Protein AF-A0A917RUY4-F1 (afdb_monomer_lite)

Structure (mmCIF, N/CA/C/O backbone):
data_AF-A0A917RUY4-F1
#
_entry.id   AF-A0A917RUY4-F1
#
loop_
_atom_site.group_PDB
_atom_site.id
_atom_site.type_symbol
_atom_site.label_atom_id
_atom_site.label_alt_id
_atom_site.label_comp_id
_atom_site.label_asym_id
_atom_site.label_entity_id
_atom_site.label_seq_id
_atom_site.pdbx_PDB_ins_code
_atom_site.Cartn_x
_atom_site.Cartn_y
_atom_site.Cartn_z
_atom_site.occupancy
_atom_site.B_iso_or_equiv
_atom_site.auth_seq_id
_atom_site.auth_comp_id
_atom_site.auth_asym_id
_atom_site.auth_atom_id
_atom_site.pdbx_PDB_model_num
ATOM 1 N N . MET A 1 1 ? -3.616 -0.732 25.790 1.00 79.75 1 MET A N 1
ATOM 2 C CA . MET A 1 1 ? -3.659 0.463 24.918 1.00 79.75 1 MET A CA 1
ATOM 3 C C . MET A 1 1 ? -4.997 1.151 25.136 1.00 79.75 1 MET A C 1
ATOM 5 O O . MET A 1 1 ? -5.949 0.438 25.418 1.00 79.75 1 MET A O 1
ATOM 9 N N . SER A 1 2 ? -5.080 2.483 25.081 1.00 95.38 2 SER A N 1
ATOM 10 C CA . SER A 1 2 ? -6.383 3.164 25.143 1.00 95.38 2 SER A CA 1
ATOM 11 C C . SER A 1 2 ? -7.089 3.094 23.789 1.00 95.38 2 SER A C 1
ATOM 13 O O . SER A 1 2 ? -6.429 3.056 22.749 1.00 95.38 2 SER A O 1
ATOM 15 N N . GLU A 1 3 ? -8.422 3.106 23.792 1.00 94.44 3 GLU A N 1
ATOM 16 C CA . GLU A 1 3 ? -9.211 3.136 22.553 1.00 94.44 3 GLU A CA 1
ATOM 17 C C . GLU A 1 3 ? -8.890 4.369 21.701 1.00 94.44 3 GLU A C 1
ATOM 19 O O . GLU A 1 3 ? -8.743 4.257 20.489 1.00 94.44 3 GLU A O 1
ATOM 24 N N . GLU A 1 4 ? -8.705 5.534 22.325 1.00 95.56 4 GLU A N 1
ATOM 25 C CA . GLU A 1 4 ? -8.353 6.775 21.625 1.00 95.56 4 GLU A CA 1
ATOM 26 C C . GLU A 1 4 ? -7.009 6.663 20.891 1.00 95.56 4 GLU A C 1
ATOM 28 O O . GLU A 1 4 ? -6.911 7.002 19.712 1.00 95.56 4 GLU A O 1
ATOM 33 N N . ALA A 1 5 ? -5.983 6.109 21.549 1.00 96.00 5 ALA A N 1
ATOM 34 C CA . ALA A 1 5 ? -4.687 5.882 20.915 1.00 96.00 5 ALA A CA 1
ATOM 35 C C . ALA A 1 5 ? -4.791 4.860 19.772 1.00 96.00 5 ALA A C 1
ATOM 37 O O . ALA A 1 5 ? -4.184 5.046 18.718 1.00 96.00 5 ALA A O 1
ATOM 38 N N . ALA A 1 6 ? -5.589 3.804 19.957 1.00 96.12 6 ALA A N 1
ATOM 39 C CA . ALA A 1 6 ? -5.822 2.793 18.932 1.00 96.12 6 ALA A CA 1
ATOM 40 C C . ALA A 1 6 ? -6.519 3.375 17.696 1.00 96.12 6 ALA A C 1
ATOM 42 O O . ALA A 1 6 ? -6.073 3.128 16.577 1.00 96.12 6 ALA A O 1
ATOM 43 N N . ARG A 1 7 ? -7.560 4.196 17.889 1.00 95.19 7 ARG A N 1
ATOM 44 C CA . ARG A 1 7 ? -8.271 4.895 16.808 1.00 95.19 7 ARG A CA 1
ATOM 45 C C . ARG A 1 7 ? -7.361 5.892 16.089 1.00 95.19 7 ARG A C 1
ATOM 47 O O . ARG A 1 7 ? -7.297 5.877 14.867 1.00 95.19 7 ARG A O 1
ATOM 54 N N . GLY A 1 8 ? -6.565 6.677 16.818 1.00 96.94 8 GLY A N 1
ATOM 55 C CA . GLY A 1 8 ? -5.612 7.610 16.203 1.00 96.94 8 GLY A CA 1
ATOM 56 C C . GLY A 1 8 ? -4.532 6.923 15.351 1.00 96.94 8 GLY A C 1
ATOM 57 O O . GLY A 1 8 ? -4.143 7.428 14.288 1.00 96.94 8 GLY A O 1
ATOM 58 N N . LEU A 1 9 ? -4.059 5.748 15.782 1.00 96.69 9 LEU A N 1
ATOM 59 C CA . LEU A 1 9 ? -3.152 4.912 14.992 1.00 96.69 9 LEU A CA 1
ATOM 60 C C . LEU A 1 9 ? -3.863 4.282 13.787 1.00 96.69 9 LEU A C 1
ATOM 62 O O . LEU A 1 9 ? -3.317 4.320 12.686 1.00 96.69 9 LEU A O 1
ATOM 66 N N . ALA A 1 10 ? -5.088 3.779 13.964 1.00 96.06 10 ALA A N 1
ATOM 67 C CA . ALA A 1 10 ? -5.916 3.250 12.881 1.00 96.06 10 ALA A CA 1
ATOM 68 C C . ALA A 1 10 ? -6.152 4.295 11.774 1.00 96.06 10 ALA A C 1
ATOM 70 O O . ALA A 1 10 ? -5.916 4.002 10.602 1.00 96.06 10 ALA A O 1
ATOM 71 N N . ASP A 1 11 ? -6.489 5.533 12.137 1.00 97.00 11 ASP A N 1
ATOM 72 C CA . ASP A 1 11 ? -6.660 6.643 11.190 1.00 97.00 11 ASP A CA 1
ATOM 73 C C . ASP A 1 11 ? -5.354 6.990 10.462 1.00 97.00 11 ASP A C 1
ATOM 75 O O . ASP A 1 11 ? -5.341 7.395 9.296 1.00 97.00 11 ASP A O 1
ATOM 79 N N . SER A 1 12 ? -4.218 6.857 11.150 1.00 97.31 12 SER A N 1
ATOM 80 C CA . SER A 1 12 ? -2.903 7.071 10.542 1.00 97.31 12 SER A CA 1
ATOM 81 C C . SER A 1 12 ? -2.578 5.985 9.519 1.00 97.31 12 SER A C 1
ATOM 83 O O . SER A 1 12 ? -2.046 6.298 8.453 1.00 97.31 12 SER A O 1
ATOM 85 N N . CYS A 1 13 ? -2.948 4.736 9.806 1.00 96.38 13 CYS A N 1
ATOM 86 C CA . CYS A 1 13 ? -2.855 3.633 8.858 1.00 96.38 13 CYS A CA 1
ATOM 87 C C . CYS A 1 13 ? -3.760 3.847 7.635 1.00 96.38 13 CYS A C 1
ATOM 89 O O . CYS A 1 13 ? -3.303 3.606 6.521 1.00 96.38 13 CYS A O 1
ATOM 91 N N . ASP A 1 14 ? -4.981 4.364 7.809 1.00 95.19 14 ASP A N 1
ATOM 92 C CA . ASP A 1 14 ? -5.874 4.686 6.684 1.00 95.19 14 ASP A CA 1
ATOM 93 C C . ASP A 1 14 ? -5.272 5.758 5.768 1.00 95.19 14 ASP A C 1
ATOM 95 O O . ASP A 1 14 ? -5.210 5.585 4.550 1.00 95.19 14 ASP A O 1
ATOM 99 N N . ARG A 1 15 ? -4.738 6.841 6.347 1.00 97.19 15 ARG A N 1
ATOM 100 C CA . ARG A 1 15 ? -4.037 7.881 5.574 1.00 97.19 15 ARG A CA 1
ATOM 101 C C . ARG A 1 15 ? -2.818 7.335 4.836 1.00 97.19 15 ARG A C 1
ATOM 103 O O . ARG A 1 15 ? -2.523 7.786 3.731 1.00 97.19 15 ARG A O 1
ATOM 110 N N . LEU A 1 16 ? -2.082 6.405 5.446 1.00 95.75 16 LEU A N 1
ATOM 111 C CA . LEU A 1 16 ? -0.930 5.773 4.808 1.00 95.75 16 LEU A CA 1
ATOM 112 C C . LEU A 1 16 ? -1.362 4.897 3.626 1.00 95.75 16 LEU A C 1
ATOM 114 O O . LEU A 1 16 ? -0.794 5.036 2.545 1.00 95.75 16 LEU A O 1
ATOM 118 N N . ALA A 1 17 ? -2.377 4.052 3.812 1.00 94.38 17 ALA A N 1
ATOM 119 C CA . ALA A 1 17 ? -2.926 3.199 2.761 1.00 94.38 17 ALA A CA 1
ATOM 120 C C . ALA A 1 17 ? -3.418 4.024 1.560 1.00 94.38 17 ALA A C 1
ATOM 122 O O . ALA A 1 17 ? -3.083 3.718 0.415 1.00 94.38 17 ALA A O 1
ATOM 123 N N . GLU A 1 18 ? -4.121 5.128 1.820 1.00 94.50 18 GLU A N 1
ATOM 124 C CA . GLU A 1 18 ? -4.598 6.033 0.773 1.00 94.50 18 GLU A CA 1
ATOM 125 C C . GLU A 1 18 ? -3.448 6.697 0.001 1.00 94.50 18 GLU A C 1
ATOM 127 O O . GLU A 1 18 ? -3.458 6.749 -1.227 1.00 94.50 18 GLU A O 1
ATOM 132 N N . ARG A 1 19 ? -2.389 7.137 0.690 1.00 95.88 19 ARG A N 1
ATOM 133 C CA . ARG A 1 19 ? -1.201 7.691 0.018 1.00 95.88 19 ARG A CA 1
ATOM 134 C C . ARG A 1 19 ? -0.502 6.666 -0.870 1.00 95.88 19 ARG A C 1
ATOM 136 O O . ARG A 1 19 ? -0.053 7.023 -1.956 1.00 95.88 19 ARG A O 1
ATOM 143 N N . MET A 1 20 ? -0.402 5.410 -0.430 1.00 94.81 20 MET A N 1
ATOM 144 C CA . MET A 1 20 ? 0.186 4.342 -1.249 1.00 94.81 20 MET A CA 1
ATOM 145 C C . MET A 1 20 ? -0.661 4.076 -2.496 1.00 94.81 20 MET A C 1
ATOM 147 O O . MET A 1 20 ? -0.117 3.919 -3.588 1.00 94.81 20 MET A O 1
ATOM 151 N N . ARG A 1 21 ? -1.990 4.108 -2.360 1.00 91.56 21 ARG A N 1
ATOM 152 C CA . ARG A 1 21 ? -2.926 3.974 -3.480 1.00 91.56 21 ARG A CA 1
ATOM 153 C C . ARG A 1 21 ? -2.761 5.087 -4.509 1.00 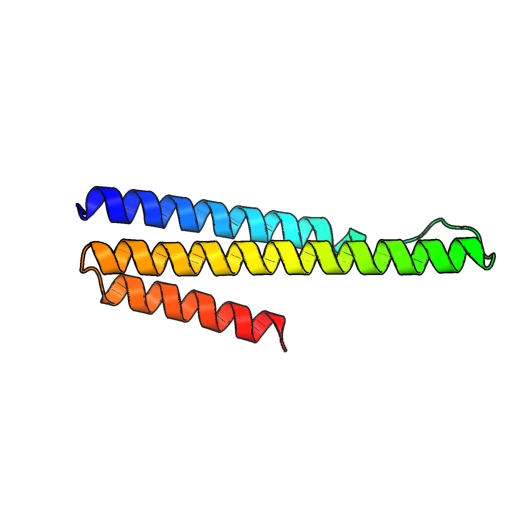91.56 21 ARG A C 1
ATOM 155 O O . ARG A 1 21 ? -2.580 4.786 -5.685 1.00 91.56 21 ARG A O 1
ATOM 162 N N . GLN A 1 22 ? -2.743 6.342 -4.066 1.00 93.62 22 GLN A N 1
ATOM 163 C CA . GLN A 1 22 ? -2.532 7.499 -4.940 1.00 93.62 22 GLN A CA 1
ATOM 164 C C . GLN A 1 22 ? -1.173 7.435 -5.648 1.00 93.62 22 GLN A C 1
ATOM 166 O O . GLN A 1 22 ? -1.082 7.694 -6.847 1.00 93.62 22 GLN A O 1
ATOM 171 N N . ALA A 1 23 ? -0.118 7.035 -4.929 1.00 93.31 23 ALA A N 1
ATOM 172 C CA . ALA A 1 23 ? 1.201 6.836 -5.522 1.00 93.31 23 ALA A CA 1
ATOM 173 C C . ALA A 1 23 ? 1.174 5.749 -6.608 1.00 93.31 23 ALA A C 1
ATOM 175 O O . ALA A 1 23 ? 1.751 5.938 -7.674 1.00 93.31 23 ALA A O 1
ATOM 176 N N . ARG A 1 24 ? 0.465 4.641 -6.371 1.00 91.69 24 ARG A N 1
ATOM 177 C CA . ARG A 1 24 ? 0.346 3.525 -7.319 1.00 91.69 24 ARG A CA 1
ATOM 178 C C . ARG A 1 24 ? -0.417 3.930 -8.581 1.00 91.69 24 ARG A C 1
ATOM 180 O O . ARG A 1 24 ? 0.030 3.630 -9.683 1.00 91.69 24 ARG A O 1
ATOM 187 N N . GLU A 1 25 ? -1.524 4.654 -8.429 1.00 90.12 25 GLU A N 1
ATOM 188 C CA . GLU A 1 25 ? -2.305 5.194 -9.551 1.00 90.12 25 GLU A CA 1
ATOM 189 C C . GLU A 1 25 ? -1.478 6.175 -10.396 1.00 90.12 25 GLU A C 1
ATOM 191 O O . GLU A 1 25 ? -1.469 6.079 -11.623 1.00 90.12 25 GLU A O 1
ATOM 196 N N . GLY A 1 26 ? -0.705 7.057 -9.752 1.00 89.31 26 GLY A N 1
ATOM 197 C CA . GLY A 1 26 ? 0.210 7.973 -10.442 1.00 89.31 26 GLY A CA 1
ATOM 198 C C . GLY A 1 26 ? 1.417 7.285 -11.092 1.00 89.31 26 GLY A C 1
ATOM 199 O O . GLY A 1 26 ? 1.998 7.818 -12.037 1.00 89.31 26 GLY A O 1
ATOM 200 N N . ALA A 1 27 ? 1.790 6.100 -10.610 1.00 86.44 27 ALA A N 1
ATOM 201 C CA . ALA A 1 27 ? 2.949 5.342 -11.062 1.00 86.44 27 ALA A CA 1
ATOM 202 C C . ALA A 1 27 ? 2.646 4.324 -12.168 1.00 86.44 27 ALA A C 1
ATOM 204 O O . ALA A 1 27 ? 3.583 3.813 -12.781 1.00 86.44 27 ALA A O 1
ATOM 205 N N . ALA A 1 28 ? 1.375 4.050 -12.474 1.00 79.50 28 ALA A N 1
ATOM 206 C CA . ALA A 1 28 ? 0.993 3.118 -13.538 1.00 79.50 28 ALA A CA 1
ATOM 207 C C . ALA A 1 28 ? 1.702 3.388 -14.892 1.00 79.50 28 ALA A C 1
ATOM 209 O O . ALA A 1 28 ? 2.163 2.428 -15.518 1.00 79.50 28 ALA A O 1
ATOM 210 N N . PRO A 1 29 ? 1.912 4.652 -15.329 1.00 82.88 29 PRO A N 1
ATOM 211 C CA . PRO A 1 29 ? 2.642 4.949 -16.564 1.00 82.88 29 PRO A CA 1
ATOM 212 C C . PRO A 1 29 ? 4.127 4.551 -16.549 1.00 82.88 29 PRO A C 1
ATOM 214 O O . PRO A 1 29 ? 4.716 4.409 -17.618 1.00 82.88 29 PRO A O 1
ATOM 217 N N . LEU A 1 30 ? 4.744 4.351 -15.375 1.00 78.62 30 LEU A N 1
ATOM 218 C CA . LEU A 1 30 ? 6.169 4.006 -15.250 1.00 78.62 30 LEU A CA 1
ATOM 219 C C . LEU A 1 30 ? 6.498 2.616 -15.811 1.00 78.62 30 LEU A C 1
ATOM 221 O O . LEU A 1 30 ? 7.647 2.343 -16.149 1.00 78.62 30 LEU A O 1
ATOM 225 N N . THR A 1 31 ? 5.494 1.748 -15.945 1.00 81.94 31 THR A N 1
ATOM 226 C CA . THR A 1 31 ? 5.640 0.425 -16.574 1.00 81.94 31 THR A CA 1
ATOM 227 C C . THR A 1 31 ? 5.713 0.508 -18.103 1.00 81.94 31 THR A C 1
ATOM 229 O O . THR A 1 31 ? 6.291 -0.364 -18.751 1.00 81.94 31 THR A O 1
ATOM 232 N N . ALA A 1 32 ? 5.193 1.587 -18.698 1.00 83.94 32 ALA A N 1
ATOM 233 C CA . ALA A 1 32 ? 5.155 1.810 -20.139 1.00 83.94 32 ALA A CA 1
ATOM 234 C C . ALA A 1 32 ? 6.377 2.617 -20.614 1.00 83.94 32 ALA A C 1
ATOM 236 O O . ALA A 1 32 ? 6.267 3.754 -21.078 1.00 83.94 32 ALA A O 1
ATOM 237 N N . VAL A 1 33 ? 7.561 2.013 -20.507 1.00 85.31 33 VAL A N 1
ATOM 238 C CA . VAL A 1 33 ? 8.834 2.654 -20.864 1.00 85.31 33 VAL A CA 1
ATOM 239 C C . VAL A 1 33 ? 8.950 2.851 -22.377 1.00 85.31 33 VAL A C 1
ATOM 241 O O . VAL A 1 33 ? 8.805 1.913 -23.159 1.00 85.31 33 VAL A O 1
ATOM 244 N N . ARG A 1 34 ? 9.244 4.084 -22.798 1.00 84.12 34 ARG A N 1
ATOM 245 C CA . ARG A 1 34 ? 9.470 4.476 -24.198 1.00 84.12 34 ARG A CA 1
ATOM 246 C C . ARG A 1 34 ? 10.677 5.411 -24.289 1.00 84.12 34 ARG A C 1
ATOM 248 O O . ARG A 1 34 ? 11.033 6.049 -23.305 1.00 84.12 34 ARG A O 1
ATOM 255 N N . GLY A 1 35 ? 11.279 5.520 -25.476 1.00 85.44 35 GLY A N 1
ATOM 256 C CA . GLY A 1 35 ? 12.335 6.504 -25.764 1.00 85.44 35 GLY A CA 1
ATOM 257 C C . GLY A 1 35 ? 13.760 5.949 -25.858 1.00 85.44 35 GLY A C 1
ATOM 258 O O . GLY A 1 35 ? 14.668 6.695 -26.213 1.00 85.44 35 GLY A O 1
ATOM 259 N N . PHE A 1 36 ? 13.970 4.654 -25.608 1.00 90.75 36 PHE A N 1
ATOM 260 C CA . PHE A 1 36 ? 15.239 4.005 -25.942 1.00 90.75 36 PHE A CA 1
ATOM 261 C C . PHE A 1 36 ? 15.322 3.688 -27.449 1.00 90.75 36 PHE A C 1
ATOM 263 O O . PHE A 1 36 ? 14.296 3.372 -28.056 1.00 90.75 36 PHE A O 1
ATOM 270 N N . PRO A 1 37 ? 16.519 3.769 -28.062 1.00 85.94 37 PRO A N 1
ATOM 271 C CA . PRO A 1 37 ? 16.710 3.469 -29.481 1.00 85.94 37 PRO A CA 1
ATOM 272 C C . PRO A 1 37 ? 16.472 1.984 -29.794 1.00 85.94 37 PRO A C 1
ATOM 274 O O . PRO A 1 37 ? 16.639 1.128 -28.923 1.00 85.94 37 PRO A O 1
ATOM 277 N N . ASP A 1 38 ? 16.145 1.675 -31.054 1.00 89.38 38 ASP A N 1
ATOM 278 C CA . ASP A 1 38 ? 15.926 0.306 -31.551 1.00 89.38 38 ASP A CA 1
ATOM 279 C C . ASP A 1 38 ? 17.257 -0.437 -31.776 1.00 89.38 38 ASP A C 1
ATOM 281 O O . ASP A 1 38 ? 17.685 -0.736 -32.887 1.00 89.38 38 ASP A O 1
ATOM 285 N N . LEU A 1 39 ? 17.972 -0.652 -30.675 1.00 92.69 39 LEU A N 1
ATOM 286 C CA . LEU A 1 39 ? 19.239 -1.368 -30.591 1.00 92.69 39 LEU A CA 1
ATOM 287 C C . LEU A 1 39 ? 19.124 -2.423 -29.479 1.00 92.69 39 LEU A C 1
ATOM 289 O O . LEU A 1 39 ? 18.362 -2.216 -28.529 1.00 92.69 39 LEU A O 1
ATOM 293 N N . PRO A 1 40 ? 19.925 -3.507 -29.500 1.00 90.31 40 PRO A N 1
ATOM 294 C CA . PRO A 1 40 ? 19.875 -4.538 -28.457 1.00 90.31 40 PRO A CA 1
ATOM 295 C C . PRO A 1 40 ? 19.998 -3.988 -27.025 1.00 90.31 40 PRO A C 1
ATOM 297 O O . PRO A 1 40 ? 19.316 -4.453 -26.109 1.00 90.31 40 PRO A O 1
ATOM 300 N N . SER A 1 41 ? 20.822 -2.954 -26.829 1.00 90.62 41 SER A N 1
ATOM 301 C CA . SER A 1 41 ? 20.959 -2.247 -25.551 1.00 90.62 41 SER A CA 1
ATOM 302 C C . SER A 1 41 ? 19.703 -1.456 -25.171 1.00 90.62 41 SER A C 1
ATOM 304 O O . SER A 1 41 ? 19.293 -1.486 -24.013 1.00 90.62 41 SER A O 1
ATOM 306 N N . GLY A 1 42 ? 19.047 -0.796 -26.128 1.00 90.06 42 GLY A N 1
ATOM 307 C CA . GLY A 1 42 ? 17.801 -0.066 -25.895 1.00 90.06 42 GLY A CA 1
ATOM 308 C C . GLY A 1 42 ? 16.628 -0.984 -25.543 1.00 90.06 42 GLY A C 1
ATOM 309 O O . GLY A 1 42 ? 15.838 -0.670 -24.649 1.00 90.06 42 GLY A O 1
ATOM 310 N N . HIS A 1 43 ? 16.561 -2.174 -26.146 1.00 90.38 43 HIS A N 1
ATOM 311 C CA . HIS A 1 43 ? 15.598 -3.209 -25.750 1.00 90.38 43 HIS A CA 1
ATOM 312 C C . HIS A 1 43 ? 15.849 -3.714 -24.329 1.00 90.38 43 HIS A C 1
ATOM 314 O O . HIS A 1 43 ? 14.901 -3.898 -23.564 1.00 90.38 43 HIS A O 1
ATOM 320 N N . ALA A 1 44 ? 17.115 -3.936 -23.960 1.00 90.94 44 ALA A N 1
ATOM 321 C CA . ALA A 1 44 ? 17.479 -4.363 -22.612 1.00 90.94 44 ALA A CA 1
ATOM 322 C C . ALA A 1 44 ? 17.089 -3.315 -21.558 1.00 90.94 44 ALA A C 1
ATOM 324 O O . ALA A 1 44 ? 16.500 -3.671 -20.538 1.00 90.94 44 ALA A O 1
ATOM 325 N N . LEU A 1 45 ? 17.339 -2.032 -21.834 1.00 92.75 45 LEU A N 1
ATOM 326 C CA . LEU A 1 45 ? 16.938 -0.930 -20.959 1.00 92.75 45 LEU A CA 1
ATOM 327 C C . LEU A 1 45 ? 15.416 -0.820 -20.847 1.00 92.75 45 LEU A C 1
ATOM 329 O O . LEU A 1 45 ? 14.899 -0.752 -19.737 1.00 92.75 45 LEU A O 1
ATOM 333 N N . THR A 1 46 ? 14.692 -0.890 -21.966 1.00 91.69 46 THR A N 1
ATOM 334 C CA . THR A 1 46 ? 13.220 -0.853 -21.966 1.00 91.69 46 THR A CA 1
ATOM 335 C C . THR A 1 46 ? 12.640 -1.936 -21.057 1.00 91.69 46 THR A C 1
ATOM 337 O O . THR A 1 46 ? 11.831 -1.636 -20.182 1.00 91.69 46 THR A O 1
ATOM 340 N N . ARG A 1 47 ? 13.107 -3.186 -21.196 1.00 90.94 47 ARG A N 1
ATOM 341 C CA . ARG A 1 47 ? 12.671 -4.294 -20.332 1.00 90.94 47 ARG A CA 1
ATOM 342 C C . ARG A 1 47 ? 13.070 -4.090 -18.873 1.00 90.94 47 ARG A C 1
ATOM 344 O O . ARG A 1 47 ? 12.251 -4.317 -17.990 1.00 90.94 47 ARG A O 1
ATOM 351 N N . GLY A 1 48 ? 14.310 -3.671 -18.617 1.00 92.44 48 GLY A N 1
ATOM 352 C CA . GLY A 1 48 ? 14.822 -3.484 -17.259 1.00 92.44 48 GLY A CA 1
ATOM 3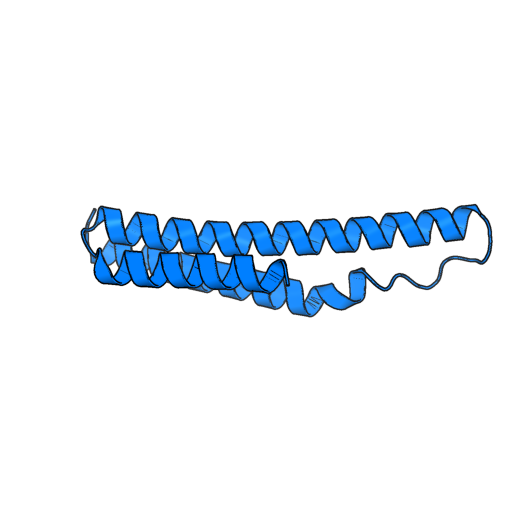53 C C . GLY A 1 48 ? 14.060 -2.409 -16.486 1.00 92.44 48 GLY A C 1
ATOM 354 O O . GLY A 1 48 ? 13.657 -2.638 -15.349 1.00 92.44 48 GLY A O 1
ATOM 355 N N . PHE A 1 49 ? 13.803 -1.261 -17.112 1.00 92.25 49 PHE A N 1
ATOM 356 C CA . PHE A 1 49 ? 13.024 -0.192 -16.490 1.00 92.25 49 PHE A CA 1
ATOM 357 C C . PHE A 1 49 ? 11.546 -0.564 -16.338 1.00 92.25 49 PHE A C 1
ATOM 359 O O . PHE A 1 49 ? 10.968 -0.251 -15.303 1.00 92.25 49 PHE A O 1
ATOM 366 N N . ALA A 1 50 ? 10.950 -1.273 -17.304 1.00 91.25 50 ALA A N 1
ATOM 367 C CA . ALA A 1 50 ? 9.572 -1.748 -17.175 1.00 91.25 50 ALA A CA 1
ATOM 368 C C . ALA A 1 50 ? 9.430 -2.722 -15.993 1.00 91.25 50 ALA A C 1
ATOM 370 O O . ALA A 1 50 ? 8.524 -2.569 -15.176 1.00 91.25 50 ALA A O 1
ATOM 371 N N . ALA A 1 51 ? 10.376 -3.657 -15.844 1.00 92.31 51 ALA A N 1
ATOM 372 C CA . ALA A 1 51 ? 10.430 -4.563 -14.699 1.00 92.31 51 ALA A CA 1
ATOM 373 C C . ALA A 1 51 ? 10.583 -3.803 -13.371 1.00 92.31 51 ALA A C 1
ATOM 375 O O . ALA A 1 51 ? 9.865 -4.087 -12.420 1.00 92.31 51 ALA A O 1
ATOM 376 N N . LYS A 1 52 ? 11.447 -2.780 -13.313 1.00 92.94 52 LYS A N 1
ATOM 377 C CA . LYS A 1 52 ? 11.580 -1.928 -12.118 1.00 92.94 52 LYS A CA 1
ATOM 378 C C . LYS A 1 52 ? 10.322 -1.119 -11.812 1.00 92.94 52 LYS A C 1
ATOM 380 O O . LYS A 1 52 ? 9.988 -0.949 -10.643 1.00 92.94 52 LYS A O 1
ATOM 385 N N . GLY A 1 53 ? 9.618 -0.652 -12.841 1.00 92.00 53 GLY A N 1
ATOM 386 C CA . GLY A 1 53 ? 8.305 -0.030 -12.695 1.00 92.00 53 GLY A CA 1
ATOM 387 C C . GLY A 1 53 ? 7.307 -0.985 -12.044 1.00 92.00 53 GLY A C 1
ATOM 388 O O . GLY A 1 53 ? 6.620 -0.590 -11.107 1.00 92.00 53 GLY A O 1
ATOM 389 N N . GLN A 1 54 ? 7.285 -2.250 -12.472 1.00 92.25 54 GLN A N 1
ATOM 390 C CA . GLN A 1 54 ? 6.430 -3.271 -11.866 1.00 92.25 54 GLN A CA 1
ATOM 391 C C . GLN A 1 54 ? 6.820 -3.561 -10.409 1.00 92.25 54 GLN A C 1
ATOM 393 O O . GLN A 1 54 ? 5.963 -3.494 -9.535 1.00 92.25 54 GLN A O 1
ATOM 398 N N . GLU A 1 55 ? 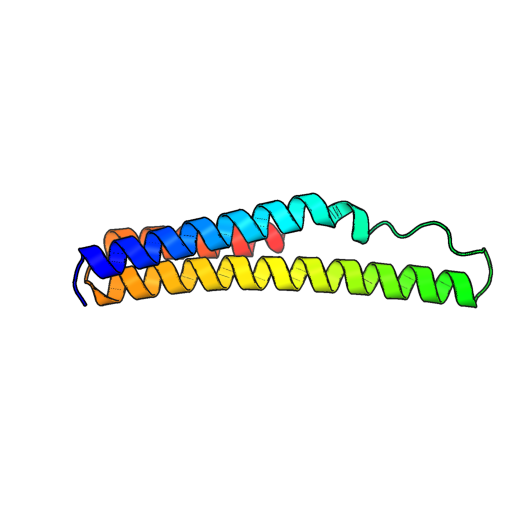8.109 -3.776 -10.122 1.00 93.62 55 GLU A N 1
ATOM 399 C CA . GLU A 1 55 ? 8.600 -3.983 -8.749 1.00 93.62 55 GLU A CA 1
ATOM 400 C C . GLU A 1 55 ? 8.198 -2.829 -7.809 1.00 93.62 55 GLU A C 1
ATOM 402 O O . GLU A 1 55 ? 7.882 -3.046 -6.639 1.00 93.62 55 GLU A O 1
ATOM 407 N N . TYR A 1 56 ? 8.193 -1.589 -8.311 1.00 93.62 56 TYR A N 1
ATOM 408 C CA . TYR A 1 56 ? 7.750 -0.429 -7.542 1.00 93.62 56 TYR A CA 1
ATOM 409 C C . TYR A 1 56 ? 6.248 -0.475 -7.222 1.00 93.62 56 TYR A C 1
ATOM 411 O O . TYR A 1 56 ? 5.860 -0.213 -6.081 1.00 93.62 56 TYR A O 1
ATOM 419 N N . LEU A 1 57 ? 5.401 -0.841 -8.191 1.00 92.88 57 LEU A N 1
ATOM 420 C CA . LEU A 1 57 ? 3.960 -1.012 -7.967 1.00 92.88 57 LEU A CA 1
ATOM 421 C C . LEU A 1 57 ? 3.671 -2.138 -6.965 1.00 92.88 57 LEU A C 1
ATOM 423 O O . LEU A 1 57 ? 2.810 -1.981 -6.093 1.00 92.88 57 LEU A O 1
ATOM 427 N N . ASP A 1 58 ? 4.418 -3.236 -7.045 1.00 91.88 58 ASP A N 1
ATOM 428 C CA . ASP A 1 58 ? 4.302 -4.364 -6.120 1.00 91.88 58 ASP A CA 1
ATOM 429 C C . ASP A 1 58 ? 4.678 -3.934 -4.692 1.00 91.88 58 ASP A C 1
ATOM 431 O O . ASP A 1 58 ? 3.959 -4.229 -3.733 1.00 91.88 58 ASP A O 1
ATOM 435 N N . ALA A 1 59 ? 5.760 -3.161 -4.542 1.00 93.94 59 ALA A N 1
ATOM 436 C CA . ALA A 1 59 ? 6.179 -2.619 -3.252 1.00 93.94 59 ALA A CA 1
ATOM 437 C C . ALA A 1 59 ? 5.117 -1.688 -2.644 1.00 93.94 59 ALA A C 1
ATOM 439 O O . ALA A 1 59 ? 4.786 -1.828 -1.465 1.00 93.94 59 ALA A O 1
ATOM 440 N N . LEU A 1 60 ? 4.540 -0.773 -3.432 1.00 94.12 60 LEU A N 1
ATOM 441 C CA . LEU A 1 60 ? 3.454 0.102 -2.971 1.00 94.12 60 LEU A CA 1
ATOM 442 C C . LEU A 1 60 ? 2.233 -0.700 -2.498 1.00 94.12 60 LEU A C 1
ATOM 444 O O . LEU A 1 60 ? 1.659 -0.389 -1.452 1.00 94.12 60 LEU A O 1
ATOM 448 N N . SER A 1 61 ? 1.876 -1.761 -3.223 1.00 91.81 61 SER A N 1
ATOM 449 C CA . SER A 1 61 ? 0.760 -2.647 -2.869 1.00 91.81 61 SER A CA 1
ATOM 450 C C . SER A 1 61 ? 1.044 -3.408 -1.565 1.00 91.81 61 SER A C 1
ATOM 452 O O . SER A 1 61 ? 0.188 -3.482 -0.680 1.00 91.81 61 SER A O 1
ATOM 454 N N . ALA A 1 62 ? 2.275 -3.890 -1.372 1.00 91.31 62 ALA A N 1
ATOM 455 C CA . ALA A 1 62 ? 2.699 -4.524 -0.124 1.00 91.31 62 ALA A CA 1
ATOM 456 C C . ALA A 1 62 ? 2.669 -3.556 1.077 1.00 91.31 62 ALA A C 1
ATOM 458 O O . ALA A 1 62 ? 2.261 -3.946 2.180 1.00 91.31 62 ALA A O 1
ATOM 459 N N . PHE A 1 63 ? 3.050 -2.289 0.882 1.00 93.50 63 PHE A N 1
ATOM 460 C CA . PHE A 1 63 ? 2.945 -1.258 1.920 1.00 93.50 63 PHE A CA 1
ATOM 461 C C . PHE A 1 63 ? 1.488 -0.932 2.270 1.00 93.50 63 PHE A C 1
ATOM 463 O O . PHE A 1 63 ? 1.167 -0.857 3.458 1.00 93.50 63 PHE A O 1
ATOM 470 N N . GLU A 1 64 ? 0.599 -0.802 1.276 1.00 93.50 64 GLU A N 1
ATOM 471 C CA . GLU A 1 64 ? -0.845 -0.616 1.501 1.00 93.50 64 GLU A CA 1
ATOM 472 C C . GLU A 1 64 ? -1.410 -1.760 2.361 1.00 93.50 64 GLU A C 1
ATOM 474 O O . GLU A 1 64 ? -2.019 -1.522 3.407 1.00 93.50 64 GLU A O 1
ATOM 479 N N . GLN A 1 65 ? -1.132 -3.012 1.984 1.00 90.94 65 GLN A N 1
ATOM 480 C CA . GLN A 1 65 ? -1.581 -4.194 2.727 1.00 90.94 65 GLN A CA 1
ATOM 481 C C . GLN A 1 65 ? -1.026 -4.227 4.158 1.00 90.94 65 GLN A C 1
ATOM 483 O O . GLN A 1 65 ? -1.744 -4.553 5.107 1.00 90.94 65 GLN A O 1
ATOM 488 N N . THR A 1 66 ? 0.244 -3.863 4.340 1.00 93.00 66 THR A N 1
ATOM 489 C CA . THR A 1 66 ? 0.878 -3.821 5.665 1.00 93.00 66 THR A CA 1
ATOM 490 C C . THR A 1 66 ? 0.234 -2.771 6.567 1.00 93.00 66 THR A C 1
ATOM 492 O O . THR A 1 66 ? -0.010 -3.057 7.742 1.00 93.00 66 THR A O 1
ATOM 495 N N . ALA A 1 67 ? -0.096 -1.592 6.028 1.00 94.56 67 ALA A N 1
ATOM 496 C CA . ALA A 1 67 ? -0.781 -0.535 6.767 1.00 94.56 67 ALA A CA 1
ATOM 497 C C . ALA A 1 67 ? -2.164 -0.994 7.260 1.00 94.56 67 ALA A C 1
ATOM 499 O O . ALA A 1 67 ? -2.489 -0.813 8.434 1.00 94.56 67 ALA A O 1
ATOM 500 N N . LEU A 1 68 ? -2.945 -1.664 6.406 1.00 92.69 68 LEU A N 1
ATOM 501 C CA . LEU A 1 68 ? -4.263 -2.193 6.775 1.00 92.69 68 LEU A CA 1
ATOM 502 C C . LEU A 1 68 ? -4.177 -3.306 7.836 1.00 92.69 68 LEU A C 1
ATOM 504 O O . LEU A 1 68 ? -4.983 -3.342 8.767 1.00 92.69 68 LEU A O 1
ATOM 508 N N . ARG A 1 69 ? -3.164 -4.180 7.765 1.00 92.81 69 ARG A N 1
ATOM 509 C CA . ARG A 1 69 ? -2.914 -5.190 8.812 1.00 92.81 69 ARG A CA 1
ATOM 510 C C . ARG A 1 69 ? -2.528 -4.555 10.148 1.00 92.81 69 ARG A C 1
ATOM 512 O O . ARG A 1 69 ? -2.997 -5.003 11.191 1.00 92.81 69 ARG A O 1
ATOM 519 N N . HIS A 1 70 ? -1.714 -3.497 10.130 1.00 94.38 70 HIS A N 1
ATOM 520 C CA . HIS A 1 70 ? -1.360 -2.757 11.346 1.00 94.38 70 HIS A CA 1
ATOM 521 C C . HIS A 1 70 ? -2.580 -2.073 11.963 1.00 94.38 70 HIS A C 1
ATOM 523 O O . HIS A 1 70 ? -2.763 -2.161 13.174 1.00 94.38 70 HIS A O 1
ATOM 529 N N . LYS A 1 71 ? -3.463 -1.481 11.146 1.00 96.06 71 LYS A N 1
ATOM 530 C CA . LYS A 1 71 ? -4.758 -0.960 11.607 1.00 96.06 71 LYS A CA 1
ATOM 531 C C . LYS A 1 71 ? -5.541 -2.020 12.382 1.00 96.06 71 LYS A C 1
ATOM 533 O O . LYS A 1 71 ? -5.944 -1.766 13.514 1.00 96.06 71 LYS A O 1
ATOM 538 N N . ALA A 1 72 ? -5.715 -3.207 11.800 1.00 94.00 72 ALA A N 1
ATOM 539 C CA . ALA A 1 72 ? -6.417 -4.306 12.461 1.00 94.00 72 ALA A CA 1
ATOM 540 C C . ALA A 1 72 ? -5.742 -4.708 13.786 1.00 94.00 72 ALA A C 1
ATOM 542 O O . ALA A 1 72 ? -6.420 -4.860 14.800 1.00 94.00 72 ALA A O 1
ATOM 543 N N . ALA A 1 73 ? -4.409 -4.805 13.809 1.00 94.56 73 ALA A N 1
ATOM 544 C CA . ALA A 1 73 ? -3.654 -5.133 15.019 1.00 94.56 73 ALA A CA 1
ATOM 545 C C . ALA A 1 73 ? -3.810 -4.073 16.124 1.00 94.56 73 ALA A C 1
ATOM 547 O O . ALA A 1 73 ? -3.990 -4.429 17.290 1.00 94.56 73 ALA A O 1
ATOM 548 N N . TYR A 1 74 ? -3.789 -2.780 15.779 1.00 96.19 74 TYR A N 1
ATOM 549 C CA . TYR A 1 74 ? -4.013 -1.708 16.749 1.00 96.19 74 TYR A CA 1
ATOM 550 C C . TYR A 1 74 ? -5.437 -1.747 17.312 1.00 96.19 74 TYR A C 1
ATOM 552 O O . TYR A 1 74 ? -5.621 -1.673 18.523 1.00 96.19 74 TYR A O 1
ATOM 560 N N . LEU A 1 75 ? -6.451 -1.943 16.471 1.00 96.06 75 LEU A N 1
ATOM 561 C CA . LEU A 1 75 ? -7.836 -2.068 16.935 1.00 96.06 75 LEU A CA 1
ATOM 562 C C . LEU A 1 75 ? -8.014 -3.290 17.853 1.00 96.06 75 LEU A C 1
ATOM 564 O O . LEU A 1 75 ? -8.579 -3.173 18.941 1.00 96.06 75 LEU A O 1
ATOM 568 N N . ALA A 1 76 ? -7.441 -4.438 17.483 1.00 94.88 76 ALA A N 1
ATOM 569 C CA . ALA A 1 76 ? -7.477 -5.651 18.298 1.00 94.88 76 ALA A CA 1
ATOM 570 C C . ALA A 1 76 ? -6.771 -5.476 19.655 1.00 94.88 76 ALA A C 1
ATOM 572 O O . ALA A 1 76 ? -7.267 -5.948 20.676 1.00 94.88 76 ALA A O 1
ATOM 573 N N . ALA A 1 77 ? -5.649 -4.752 19.706 1.00 94.38 77 ALA A N 1
ATOM 574 C CA . ALA A 1 77 ? -4.919 -4.485 20.948 1.00 94.38 77 ALA A CA 1
ATOM 575 C C . ALA A 1 77 ? -5.637 -3.499 21.903 1.00 94.38 77 ALA A C 1
ATOM 577 O O . ALA A 1 77 ? -5.205 -3.331 23.048 1.00 94.38 77 ALA A O 1
ATOM 578 N N . ALA A 1 78 ? -6.730 -2.870 21.459 1.00 95.88 78 ALA A N 1
ATOM 579 C CA . ALA A 1 78 ? -7.688 -2.141 22.296 1.00 95.88 78 ALA A CA 1
ATOM 580 C C . ALA A 1 78 ? -9.035 -2.877 22.456 1.00 95.88 78 ALA A C 1
ATOM 582 O O . ALA A 1 78 ? -10.012 -2.273 22.883 1.00 95.88 78 ALA A O 1
ATOM 583 N N . SER A 1 79 ? -9.095 -4.173 22.126 1.00 96.00 79 SER A N 1
ATOM 584 C CA . SER A 1 79 ? -10.304 -5.010 22.192 1.00 96.00 79 SER A CA 1
ATOM 585 C C . SER A 1 79 ? -11.457 -4.565 21.277 1.00 96.00 79 SER A C 1
ATOM 587 O O . SER A 1 79 ? -12.596 -4.998 21.454 1.00 96.00 79 SER A O 1
ATOM 589 N N . LEU A 1 80 ? -11.176 -3.751 20.254 1.00 94.12 80 LEU A N 1
ATOM 590 C CA . LEU A 1 80 ? -12.144 -3.303 19.246 1.00 94.12 80 LEU A CA 1
ATOM 591 C C . LEU A 1 80 ? -12.271 -4.342 18.118 1.00 94.12 80 LEU A C 1
ATOM 593 O O . LEU A 1 80 ? -12.005 -4.059 16.950 1.00 94.12 80 LEU A O 1
ATOM 597 N N . PHE A 1 81 ? -12.637 -5.578 18.467 1.00 92.06 81 PHE A N 1
ATOM 598 C CA . PHE A 1 81 ? -12.536 -6.730 17.560 1.00 92.06 81 PHE A CA 1
ATOM 599 C C . PHE A 1 81 ? -13.408 -6.621 16.303 1.00 92.06 81 PHE A C 1
ATOM 601 O O . PHE A 1 81 ? -12.953 -6.990 15.228 1.00 92.06 81 PHE A O 1
ATOM 608 N N . LEU A 1 82 ? -14.609 -6.040 16.397 1.00 92.19 82 LEU A N 1
ATOM 609 C CA . LEU A 1 82 ? -15.472 -5.841 15.223 1.00 92.19 82 LEU A CA 1
ATOM 610 C C . LEU A 1 82 ? -14.834 -4.903 14.188 1.00 92.19 82 LEU A C 1
ATOM 612 O O . LEU A 1 82 ? -14.895 -5.155 12.986 1.00 92.19 82 LEU A O 1
ATOM 616 N N . GLU A 1 83 ? -14.195 -3.829 14.652 1.00 90.69 83 GLU A N 1
ATOM 617 C CA . GLU A 1 83 ? -13.493 -2.886 13.778 1.00 90.69 83 GLU A CA 1
ATOM 618 C C . GLU A 1 83 ? -12.203 -3.512 13.223 1.00 90.69 83 GLU A C 1
ATOM 620 O O . GLU A 1 83 ? -11.860 -3.300 12.058 1.00 90.69 83 GLU A O 1
ATOM 625 N N . ALA A 1 84 ? -11.512 -4.321 14.032 1.00 90.75 84 ALA A N 1
ATOM 626 C CA . ALA A 1 84 ? -10.328 -5.063 13.611 1.00 90.75 84 ALA A CA 1
ATOM 627 C C . ALA A 1 84 ? -10.647 -6.086 12.507 1.00 90.75 84 ALA A C 1
ATOM 629 O O . ALA A 1 84 ? -9.940 -6.135 11.499 1.00 90.75 84 ALA A O 1
ATOM 630 N N . ASP A 1 85 ? -11.731 -6.850 12.653 1.00 90.19 85 ASP A N 1
ATOM 631 C CA . ASP A 1 85 ? -12.171 -7.840 11.666 1.00 90.19 85 ASP A CA 1
ATOM 632 C C . ASP A 1 85 ? -12.606 -7.180 10.354 1.00 90.19 85 ASP A C 1
ATOM 634 O O . ASP A 1 85 ? -12.255 -7.653 9.267 1.00 90.19 85 ASP A O 1
ATOM 638 N N . ALA A 1 86 ? -13.307 -6.043 10.433 1.00 89.19 86 ALA A N 1
ATOM 639 C CA . ALA A 1 86 ? -13.654 -5.248 9.259 1.00 89.19 86 ALA A CA 1
ATOM 640 C C . ALA A 1 86 ? -12.398 -4.735 8.529 1.00 89.19 86 ALA A C 1
ATOM 642 O O . ALA A 1 86 ? -12.299 -4.849 7.304 1.00 89.19 86 ALA A O 1
ATOM 643 N N . ALA A 1 87 ? -11.404 -4.229 9.269 1.00 86.62 87 ALA A N 1
ATOM 644 C CA . ALA A 1 87 ? -10.138 -3.767 8.700 1.00 86.62 87 ALA A CA 1
ATOM 645 C C . ALA A 1 87 ? -9.332 -4.911 8.057 1.00 86.62 87 ALA A C 1
ATOM 647 O O . ALA A 1 87 ? -8.783 -4.747 6.965 1.00 86.62 87 ALA A O 1
ATOM 648 N N . ASN A 1 88 ? -9.296 -6.085 8.691 1.00 86.50 88 ASN A N 1
ATOM 649 C CA . ASN A 1 88 ? -8.600 -7.253 8.156 1.00 86.50 88 ASN A CA 1
ATOM 650 C C . ASN A 1 88 ? -9.286 -7.794 6.890 1.00 86.50 88 ASN A C 1
ATOM 652 O O . ASN A 1 88 ? -8.622 -8.121 5.908 1.00 86.50 88 ASN A O 1
ATOM 656 N N . SER A 1 89 ? -10.620 -7.808 6.869 1.00 86.12 89 SER A N 1
ATOM 657 C CA . SER A 1 89 ? -11.402 -8.199 5.690 1.00 86.12 89 SER A CA 1
ATOM 658 C C . SER A 1 89 ? -11.148 -7.265 4.504 1.00 86.12 89 SER A C 1
ATOM 660 O O . SER A 1 89 ? -10.967 -7.732 3.379 1.00 86.12 89 SER A O 1
ATOM 662 N N 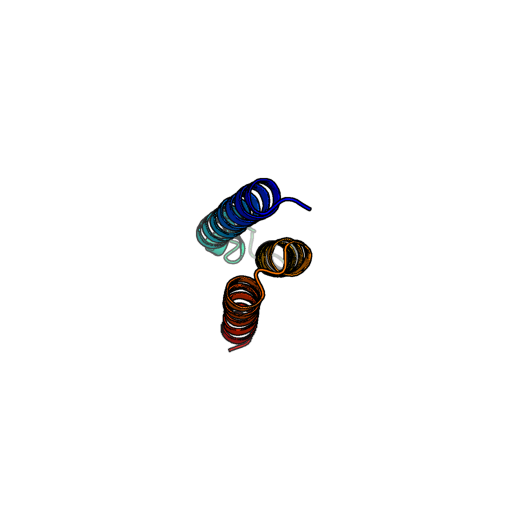. ALA A 1 90 ? -11.052 -5.953 4.749 1.00 80.31 90 ALA A N 1
ATOM 663 C CA . ALA A 1 90 ? -10.689 -4.978 3.722 1.00 80.31 90 ALA A CA 1
ATOM 664 C C . ALA A 1 90 ? -9.269 -5.212 3.171 1.00 80.31 90 ALA A C 1
ATOM 666 O O . ALA A 1 90 ? -9.057 -5.125 1.960 1.00 80.31 90 ALA A O 1
ATOM 667 N N . ALA A 1 91 ? -8.309 -5.564 4.035 1.00 80.00 91 ALA A N 1
ATOM 668 C CA . ALA A 1 91 ? -6.952 -5.917 3.617 1.00 80.00 91 ALA A CA 1
ATOM 669 C C . ALA A 1 91 ? -6.936 -7.159 2.709 1.00 80.00 91 ALA A C 1
ATOM 671 O O . ALA A 1 91 ? -6.280 -7.155 1.670 1.00 80.00 91 ALA A O 1
ATOM 672 N N . LEU A 1 92 ? -7.691 -8.201 3.073 1.00 81.19 92 LEU A N 1
ATOM 673 C CA . LEU A 1 92 ? -7.787 -9.439 2.296 1.00 81.19 92 LEU A CA 1
ATOM 674 C C . LEU A 1 92 ? -8.463 -9.224 0.938 1.00 81.19 92 LEU A C 1
ATOM 676 O O . LEU A 1 92 ? -7.949 -9.692 -0.076 1.00 81.19 92 LEU A O 1
ATOM 680 N N . ALA A 1 93 ? -9.571 -8.479 0.901 1.00 81.56 93 ALA A N 1
ATOM 681 C CA . ALA A 1 93 ? -10.256 -8.145 -0.347 1.00 81.56 93 ALA A CA 1
ATOM 682 C C . ALA A 1 93 ? -9.322 -7.422 -1.334 1.00 81.56 93 ALA A C 1
ATOM 684 O O . ALA A 1 93 ? -9.386 -7.657 -2.540 1.00 81.56 93 ALA A O 1
ATOM 685 N N . ARG A 1 94 ? -8.410 -6.585 -0.822 1.00 72.50 94 ARG A N 1
ATOM 686 C CA . ARG A 1 94 ? -7.415 -5.882 -1.637 1.00 72.50 94 ARG A CA 1
ATOM 687 C C . ARG A 1 94 ? -6.344 -6.813 -2.203 1.00 72.50 94 ARG A C 1
ATOM 689 O O . ARG A 1 94 ? -6.038 -6.705 -3.383 1.00 72.50 94 ARG A O 1
ATOM 696 N N . THR A 1 95 ? -5.828 -7.752 -1.410 1.00 71.00 95 THR A N 1
ATOM 697 C CA . THR A 1 95 ? -4.868 -8.759 -1.896 1.00 71.00 95 THR A CA 1
ATOM 698 C C . THR A 1 95 ? -5.465 -9.626 -3.011 1.00 71.00 95 THR A C 1
ATOM 700 O O . THR A 1 95 ? -4.781 -9.938 -3.984 1.00 71.00 95 THR A O 1
ATOM 703 N N . VAL A 1 96 ? -6.7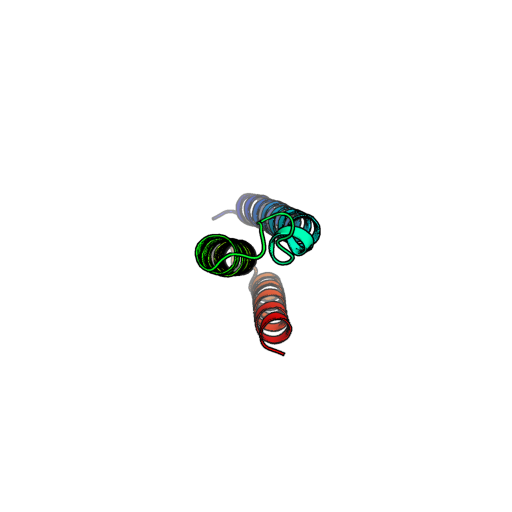47 -9.992 -2.901 1.00 67.69 96 VAL A N 1
ATOM 704 C CA . VAL A 1 96 ? -7.445 -10.764 -3.943 1.00 67.69 96 VAL A CA 1
ATOM 705 C C . VAL A 1 96 ? -7.610 -9.945 -5.229 1.00 67.69 96 VAL A C 1
ATOM 707 O O . VAL A 1 96 ? -7.413 -10.479 -6.313 1.00 67.69 96 VAL A O 1
ATOM 710 N N . ALA A 1 97 ? -7.907 -8.646 -5.127 1.00 61.97 97 ALA A N 1
ATOM 711 C CA . ALA A 1 97 ? -8.036 -7.773 -6.296 1.00 61.97 97 ALA A CA 1
ATOM 712 C C . ALA A 1 97 ? -6.713 -7.531 -7.052 1.00 61.97 97 ALA A C 1
ATOM 714 O O . ALA A 1 97 ? -6.754 -7.311 -8.254 1.00 61.97 97 ALA A O 1
ATOM 715 N N . ASP A 1 98 ? -5.558 -7.576 -6.379 1.00 58.25 98 ASP A N 1
ATOM 716 C CA . ASP A 1 98 ? -4.242 -7.418 -7.026 1.00 58.25 98 ASP A CA 1
ATOM 717 C C . ASP A 1 98 ? -3.743 -8.714 -7.710 1.00 58.25 98 ASP A C 1
ATOM 719 O O . ASP A 1 98 ? -2.756 -8.679 -8.440 1.00 58.25 98 ASP A O 1
ATOM 723 N N . THR A 1 99 ? -4.389 -9.865 -7.469 1.00 54.47 99 THR A N 1
ATOM 724 C CA . THR A 1 99 ? -3.999 -11.178 -8.034 1.00 54.47 99 THR A CA 1
ATOM 725 C C . THR A 1 99 ? -4.938 -11.701 -9.127 1.00 54.47 99 THR A C 1
ATOM 727 O O . THR A 1 99 ? -4.656 -12.757 -9.698 1.00 54.47 99 THR A O 1
ATOM 730 N N . ALA A 1 100 ? -6.025 -10.979 -9.419 1.00 47.38 100 ALA A N 1
ATOM 731 C CA . ALA A 1 100 ? -7.023 -11.289 -10.447 1.00 47.38 100 ALA A CA 1
ATOM 732 C C . ALA A 1 100 ? -6.818 -10.426 -11.701 1.00 47.38 100 ALA A C 1
ATOM 734 O O . ALA A 1 100 ? -7.013 -10.968 -12.812 1.00 47.38 100 ALA A O 1
#

pLDDT: mean 89.32, std 9.04, range [47.38, 97.31]

Radius of gyration: 18.27 Å; chains: 1; bounding box: 36×19×57 Å

Secondary structure (DSSP, 8-state):
--HHHHHHHHHHHHHHHHHHHHHHHHHGGGGS-----SSHHHHHHHHHHHHHHHHHHHHHHHHHHHHHHHHHHHHHHTT-HHHHHHHHHHHHHHHHHTT-

Organism: NCBI:txid382504

Foldseek 3Di:
DAPVVLVVLLVVLVVLLVVLVVVLVVLPCQLVDDDFDPDPVSVVVNVVSNVVSVVSSVVSLVRSLVSLQVSLVSCVVNVVNVSSVVSNVVSVVSVVVVVD

Sequence (100 aa):
MSEEAARGLADSCDR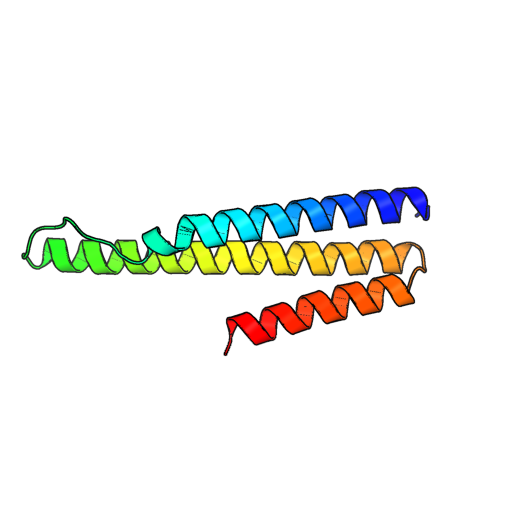LAERMRQAREGAAPLTAVRGFPDLPSGHALTRGFAAKGQEYLDALSAFEQTALRHKAAYLAAASLFLEADAANSAALARTVADTA